Protein AF-A0A660V7H0-F1 (afdb_monomer)

Secondary structure (DSSP, 8-state):
---TT---S---EEEGGGTEEEEPTT-TTTT-S-GGGSPTT--B-TTSSBS-BTTB--SSSS----

Sequence (66 aa):
IVESNCIHSDPQFVDAANGDYHLKDTSPCIDAGDNSLVPSGVDKDLDGNPRIVNGTVDIGAYEYQP

pLDDT: mean 94.64, std 8.84, range [51.06, 98.62]

Foldseek 3Di:
DPDPLDDPDDQCFPCVVVPRRDGDPPGPQALRDDPVPQDPPCQAAPVRHGQDDPHGGGPDRHHDDD

Nearest PDB structures (foldseek):
  7v6i-assembly1_A  TM=6.190E-01  e=5.840E-02  Bifidobacterium saguini DSM 23967
  5gqc-assembly1_A  TM=7.274E-01  e=5.484E-01  Bifidobacterium longum subsp. longum
  7dmk-assembly4_D  TM=7.113E-01  e=4.276E-01  Bacteroides clarus
  7dmk-assembly1_A  TM=5.973E-01  e=5.958E-01  Bacteroides cl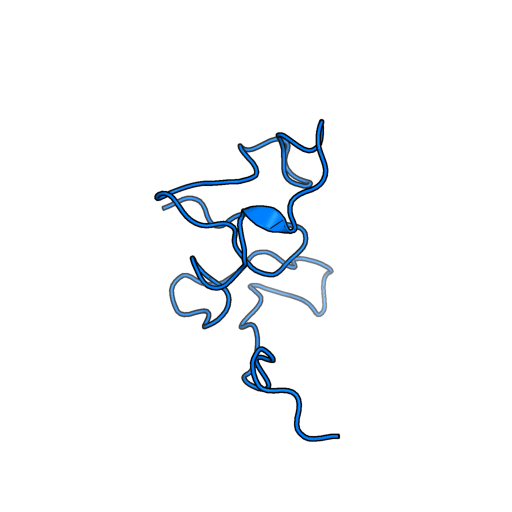arus

Mean predicted aligned error: 3.19 Å

Structure (mmCIF, N/CA/C/O backbone):
data_AF-A0A660V7H0-F1
#
_entry.id   AF-A0A660V7H0-F1
#
loop_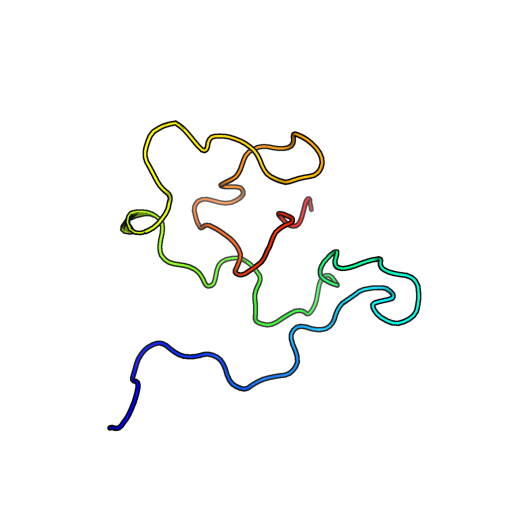
_atom_site.group_PDB
_atom_site.id
_atom_site.type_symbol
_atom_site.label_atom_id
_atom_site.label_alt_id
_atom_site.label_comp_id
_atom_site.label_asym_id
_atom_site.label_entity_id
_atom_site.label_seq_id
_atom_site.pdbx_PDB_ins_code
_atom_site.Cartn_x
_atom_site.Cartn_y
_atom_site.Cartn_z
_atom_site.occupancy
_atom_site.B_iso_or_equiv
_atom_site.auth_seq_id
_atom_site.auth_comp_id
_atom_site.auth_asym_id
_atom_site.auth_atom_id
_atom_site.pdbx_PDB_model_num
ATOM 1 N N . ILE A 1 1 ? 9.163 -22.914 8.205 1.00 51.06 1 ILE A N 1
ATOM 2 C CA . ILE A 1 1 ? 7.855 -22.225 8.205 1.00 51.06 1 ILE A CA 1
ATOM 3 C C . ILE A 1 1 ? 7.595 -21.877 6.752 1.00 51.06 1 ILE A C 1
ATOM 5 O O . ILE A 1 1 ? 8.493 -21.325 6.133 1.00 51.06 1 ILE A O 1
ATOM 9 N N . VAL A 1 2 ? 6.485 -22.333 6.179 1.00 53.28 2 VAL A N 1
ATOM 10 C CA . VAL A 1 2 ? 6.053 -21.902 4.842 1.00 53.28 2 VAL A CA 1
ATOM 11 C C . VAL A 1 2 ? 4.955 -20.887 5.115 1.00 53.28 2 VAL A C 1
ATOM 13 O O . VAL A 1 2 ? 3.937 -21.249 5.699 1.00 53.28 2 VAL A O 1
ATOM 16 N N . GLU A 1 3 ? 5.210 -19.617 4.832 1.00 75.81 3 GLU A N 1
ATOM 17 C CA . GLU A 1 3 ? 4.278 -18.529 5.126 1.00 75.81 3 GLU A CA 1
ATOM 18 C C . GLU A 1 3 ? 3.312 -18.413 3.943 1.00 75.81 3 GLU A C 1
ATOM 20 O O . GLU A 1 3 ? 3.708 -18.051 2.841 1.00 75.81 3 GLU A O 1
ATOM 25 N N . SER A 1 4 ? 2.057 -18.829 4.128 1.00 76.75 4 SER A N 1
ATOM 26 C CA . SER A 1 4 ? 1.097 -18.984 3.021 1.00 76.75 4 SER A CA 1
ATOM 27 C C . SER A 1 4 ? 0.422 -17.682 2.569 1.00 76.75 4 SER A C 1
ATOM 29 O O . SER A 1 4 ? -0.246 -17.700 1.544 1.00 76.75 4 SER A O 1
ATOM 31 N N . ASN A 1 5 ? 0.614 -16.576 3.298 1.00 82.56 5 ASN A N 1
ATOM 32 C CA . ASN A 1 5 ? -0.030 -15.275 3.049 1.00 82.56 5 ASN A CA 1
ATOM 33 C C . ASN A 1 5 ? 0.996 -14.137 2.910 1.00 82.56 5 ASN A C 1
ATOM 35 O O . ASN A 1 5 ? 0.738 -13.002 3.304 1.00 82.56 5 ASN A O 1
ATOM 39 N N . CYS A 1 6 ? 2.186 -14.446 2.397 1.00 86.88 6 CYS A N 1
ATOM 40 C CA . CYS A 1 6 ? 3.226 -13.452 2.160 1.00 86.88 6 CYS A CA 1
ATOM 41 C C . CYS A 1 6 ? 3.349 -13.141 0.672 1.00 86.88 6 CYS A C 1
ATOM 43 O O . CYS A 1 6 ? 3.336 -14.039 -0.171 1.00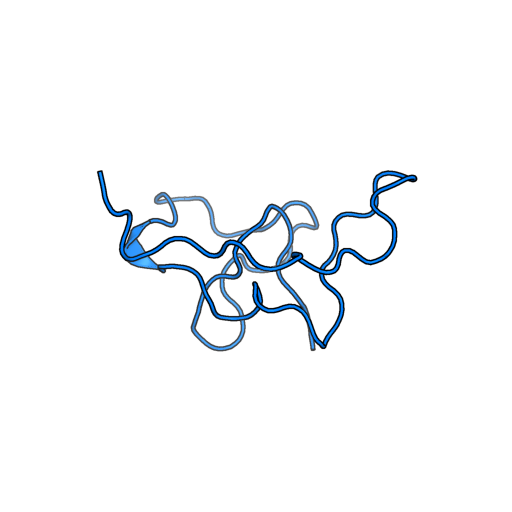 86.88 6 CYS A O 1
ATOM 45 N N . ILE A 1 7 ? 3.530 -11.860 0.360 1.00 91.00 7 ILE A N 1
ATOM 46 C CA . ILE A 1 7 ? 3.938 -11.409 -0.967 1.00 91.00 7 ILE A CA 1
ATOM 47 C C . ILE A 1 7 ? 5.453 -11.223 -0.948 1.00 91.00 7 ILE A C 1
ATOM 49 O O . ILE A 1 7 ? 5.992 -10.497 -0.117 1.00 91.00 7 ILE A O 1
ATOM 53 N N . HIS A 1 8 ? 6.141 -11.898 -1.869 1.00 92.19 8 HIS A N 1
ATOM 54 C CA . HIS A 1 8 ? 7.593 -11.779 -2.061 1.00 92.19 8 HIS A CA 1
ATOM 55 C C . HIS A 1 8 ? 7.963 -11.002 -3.335 1.00 92.19 8 HIS A C 1
ATOM 57 O O . HIS A 1 8 ? 9.143 -10.850 -3.648 1.00 92.19 8 HIS A O 1
ATOM 63 N N . SER A 1 9 ? 6.959 -10.546 -4.083 1.00 94.81 9 SER A N 1
ATOM 64 C CA . SER A 1 9 ? 7.125 -9.729 -5.285 1.00 94.81 9 SER A CA 1
ATOM 65 C C . SER A 1 9 ? 7.503 -8.291 -4.921 1.00 94.81 9 SER A C 1
ATOM 67 O O . SER A 1 9 ? 7.178 -7.824 -3.832 1.00 94.81 9 SER A O 1
ATOM 69 N N . ASP A 1 10 ? 8.166 -7.587 -5.842 1.00 96.88 10 ASP A N 1
ATOM 70 C CA . ASP A 1 10 ? 8.474 -6.158 -5.692 1.00 96.88 10 ASP A CA 1
ATOM 71 C C . ASP A 1 10 ? 7.180 -5.349 -5.445 1.00 96.88 10 ASP A C 1
ATOM 73 O O . ASP A 1 10 ? 6.267 -5.446 -6.269 1.00 96.88 10 ASP A O 1
ATOM 77 N N . PRO A 1 1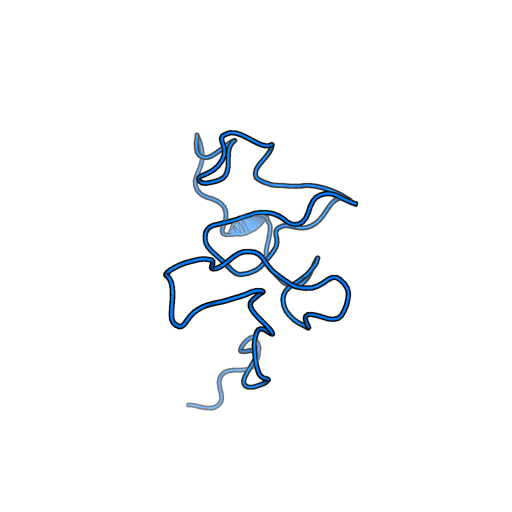1 ? 7.085 -4.553 -4.359 1.00 96.94 11 PRO A N 1
ATOM 78 C CA . PRO A 1 11 ? 5.949 -3.666 -4.102 1.00 96.94 11 PRO A CA 1
ATOM 79 C C . PRO A 1 11 ? 5.744 -2.576 -5.157 1.00 96.94 11 PRO A C 1
ATOM 81 O O . PRO A 1 11 ? 4.676 -1.974 -5.191 1.00 96.94 11 PRO A O 1
ATOM 84 N N . GLN A 1 12 ? 6.736 -2.297 -6.009 1.00 98.44 12 GLN A N 1
ATOM 85 C CA . GLN A 1 12 ? 6.663 -1.285 -7.066 1.00 98.44 12 GLN A CA 1
ATOM 86 C C . GLN A 1 12 ? 6.307 0.115 -6.545 1.00 98.44 12 GLN A C 1
ATOM 88 O O . GLN A 1 12 ? 5.358 0.748 -7.006 1.00 98.44 12 GLN A O 1
ATOM 93 N N . PHE A 1 13 ? 7.102 0.627 -5.605 1.00 98.44 13 PHE A N 1
ATOM 94 C CA . PHE A 1 13 ? 6.969 2.013 -5.157 1.00 98.44 13 PHE A CA 1
ATOM 95 C C . PHE A 1 13 ? 7.251 3.021 -6.287 1.00 98.44 13 PHE A C 1
ATOM 97 O O . PHE A 1 13 ? 8.004 2.728 -7.231 1.00 98.44 13 PHE A O 1
ATOM 104 N N . VAL A 1 14 ? 6.661 4.215 -6.184 1.00 98.44 14 VAL A N 1
ATOM 105 C CA . VAL A 1 14 ? 6.868 5.332 -7.118 1.00 98.44 14 VAL A CA 1
ATOM 106 C C . VAL A 1 14 ? 8.333 5.770 -7.113 1.00 98.44 14 VAL A C 1
ATOM 108 O O . VAL A 1 14 ? 8.977 5.697 -8.164 1.00 98.44 14 VAL A O 1
ATOM 111 N N . ASP A 1 15 ? 8.878 6.136 -5.947 1.00 98.25 15 ASP A N 1
ATOM 112 C CA . ASP A 1 15 ? 10.273 6.565 -5.787 1.00 98.25 15 ASP A CA 1
ATOM 113 C C . ASP A 1 15 ? 10.795 6.337 -4.353 1.00 98.25 15 ASP A C 1
ATOM 115 O O . ASP A 1 15 ? 11.048 7.259 -3.570 1.00 98.25 15 ASP A O 1
ATOM 119 N N . ALA A 1 16 ? 11.003 5.064 -4.009 1.00 97.62 16 ALA A N 1
ATOM 120 C CA . ALA A 1 16 ? 11.490 4.672 -2.686 1.00 97.62 16 ALA A CA 1
ATOM 121 C C . ALA A 1 16 ? 12.870 5.261 -2.336 1.00 97.62 16 ALA A C 1
ATOM 123 O O . ALA A 1 16 ? 13.168 5.459 -1.159 1.00 97.62 16 ALA A O 1
ATOM 124 N N . ALA A 1 17 ? 13.713 5.565 -3.332 1.00 97.94 17 ALA A N 1
ATOM 125 C CA . ALA A 1 17 ? 15.032 6.156 -3.098 1.00 97.94 17 ALA A CA 1
ATOM 126 C C . ALA A 1 17 ? 14.938 7.578 -2.523 1.00 97.94 17 ALA A C 1
ATOM 128 O O . ALA A 1 17 ? 15.836 8.000 -1.793 1.00 97.94 17 ALA A O 1
ATOM 129 N N . ASN A 1 18 ? 13.841 8.284 -2.812 1.00 98.19 18 ASN A N 1
ATOM 130 C CA . ASN A 1 18 ? 13.551 9.620 -2.298 1.00 98.19 18 ASN A CA 1
ATOM 131 C C . ASN A 1 18 ? 12.446 9.630 -1.224 1.00 98.19 18 ASN A C 1
ATOM 133 O O . ASN A 1 18 ? 12.014 10.699 -0.797 1.00 98.19 18 ASN A O 1
ATOM 137 N N . GLY A 1 19 ? 12.031 8.455 -0.739 1.00 97.56 19 GLY A N 1
ATOM 138 C CA . GLY A 1 19 ? 11.045 8.313 0.335 1.00 97.56 19 GLY A CA 1
ATOM 139 C C . GLY A 1 19 ? 9.584 8.346 -0.117 1.00 97.56 19 GLY A C 1
ATOM 140 O O . GLY A 1 19 ? 8.700 8.397 0.736 1.00 97.56 19 GLY A O 1
ATOM 141 N N . ASP A 1 20 ? 9.325 8.288 -1.424 1.00 98.38 20 ASP A N 1
ATOM 142 C CA . ASP A 1 20 ? 7.979 8.126 -1.965 1.00 98.38 20 ASP A CA 1
ATOM 143 C 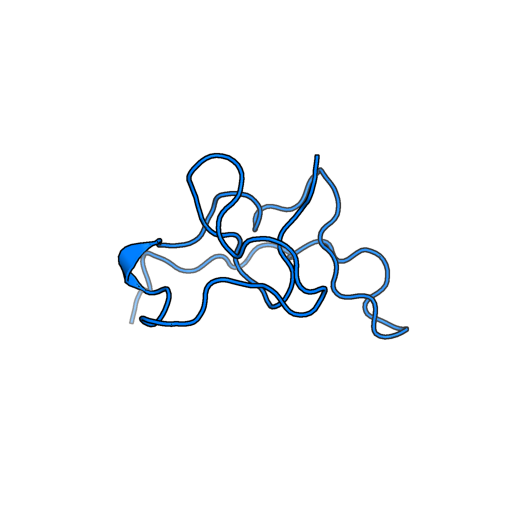C . ASP A 1 20 ? 7.626 6.634 -2.048 1.00 98.38 20 ASP A C 1
ATOM 145 O O . ASP A 1 20 ? 7.992 5.919 -2.989 1.00 98.38 20 ASP A O 1
ATOM 149 N N . TYR A 1 21 ? 6.932 6.165 -1.013 1.00 98.50 21 TYR A N 1
ATOM 150 C CA . TYR A 1 21 ? 6.475 4.783 -0.882 1.00 98.50 21 TYR A CA 1
ATOM 151 C C . TYR A 1 21 ? 5.023 4.587 -1.338 1.00 98.50 21 TYR A C 1
ATOM 153 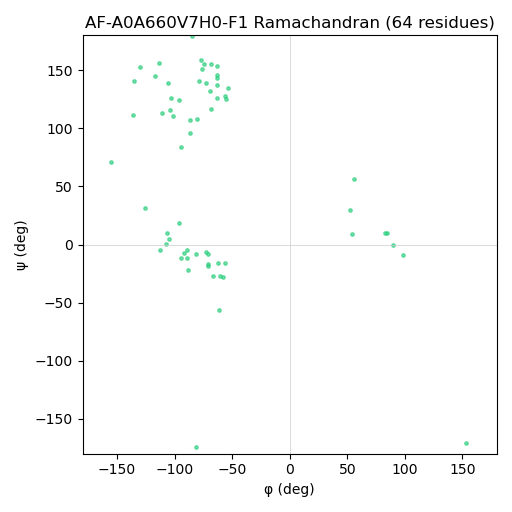O O . TYR A 1 21 ? 4.409 3.582 -0.974 1.00 98.50 21 TYR A O 1
ATOM 161 N N . HIS A 1 22 ? 4.465 5.510 -2.128 1.00 98.62 22 HIS A N 1
ATOM 162 C CA . HIS A 1 22 ? 3.208 5.252 -2.824 1.00 98.62 22 HIS A CA 1
ATOM 163 C C . HIS A 1 22 ? 3.382 4.098 -3.809 1.00 98.62 22 HIS A C 1
ATOM 165 O O . HIS A 1 22 ? 4.453 3.915 -4.398 1.00 98.62 22 HIS A O 1
ATOM 171 N N . LEU A 1 23 ? 2.328 3.308 -3.985 1.00 98.56 23 LEU A N 1
ATOM 172 C CA . LEU A 1 23 ? 2.309 2.199 -4.930 1.00 98.56 23 LEU A CA 1
ATOM 173 C C . LEU A 1 23 ? 2.091 2.724 -6.354 1.00 98.56 23 LEU A C 1
ATOM 175 O O . LEU A 1 23 ? 1.284 3.625 -6.583 1.00 98.56 23 LEU A O 1
ATOM 179 N N . LYS A 1 24 ? 2.788 2.139 -7.331 1.00 98.31 24 LYS A N 1
ATOM 180 C CA . LYS A 1 24 ? 2.402 2.262 -8.744 1.00 98.31 24 LYS A CA 1
ATOM 181 C C . LYS A 1 24 ? 1.097 1.507 -8.989 1.00 98.31 24 LYS A C 1
ATOM 183 O O . LYS A 1 24 ? 0.826 0.513 -8.323 1.00 98.31 24 LYS A O 1
ATOM 188 N N . ASP A 1 25 ? 0.362 1.917 -10.018 1.00 97.44 25 ASP A N 1
ATOM 189 C CA . ASP A 1 25 ? -0.896 1.302 -10.484 1.00 97.44 25 ASP A CA 1
ATOM 190 C C . ASP A 1 25 ? -0.806 -0.201 -10.826 1.00 97.44 25 ASP A C 1
ATOM 192 O O . ASP A 1 25 ? -1.813 -0.892 -10.943 1.00 97.44 25 ASP A O 1
ATOM 196 N N . THR A 1 26 ? 0.411 -0.713 -10.988 1.00 97.62 26 THR A N 1
ATOM 197 C CA . THR A 1 26 ? 0.745 -2.096 -11.347 1.00 97.62 26 THR A CA 1
ATOM 198 C C . THR A 1 26 ? 1.270 -2.916 -10.166 1.00 97.62 26 THR A C 1
ATOM 200 O O . THR A 1 26 ? 1.665 -4.075 -10.337 1.00 97.62 26 THR A O 1
ATOM 203 N N . SER A 1 27 ? 1.273 -2.333 -8.965 1.00 98.12 27 SER A N 1
ATOM 204 C CA . SER A 1 27 ? 1.791 -2.965 -7.760 1.00 98.12 27 SER A CA 1
ATOM 205 C C . SER A 1 27 ? 1.005 -4.228 -7.382 1.00 98.12 27 SER A C 1
ATOM 207 O O . SER A 1 27 ? -0.225 -4.214 -7.378 1.00 98.12 27 SER A O 1
ATOM 209 N N . PRO A 1 28 ? 1.691 -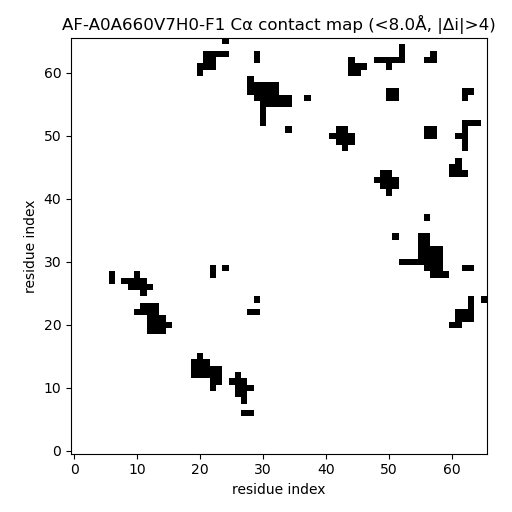5.314 -6.973 1.00 97.94 28 PRO A N 1
ATOM 210 C CA . PRO A 1 28 ? 1.032 -6.503 -6.438 1.00 97.94 28 PRO A CA 1
ATOM 211 C C . PRO A 1 28 ? 0.460 -6.296 -5.027 1.00 97.94 28 PRO A C 1
ATOM 213 O O . PRO A 1 28 ? -0.159 -7.213 -4.496 1.00 97.94 28 PRO A O 1
ATOM 216 N N . CYS A 1 29 ? 0.720 -5.147 -4.394 1.00 97.94 29 CYS A N 1
ATOM 217 C CA . CYS A 1 29 ? 0.262 -4.836 -3.042 1.00 97.94 29 CYS A CA 1
ATOM 218 C C . CYS A 1 29 ? -1.121 -4.170 -3.007 1.00 97.94 29 CYS A C 1
ATOM 220 O O . CYS A 1 29 ? -1.685 -4.071 -1.917 1.00 97.94 29 CYS A O 1
ATOM 222 N N . ILE A 1 30 ? -1.638 -3.732 -4.162 1.00 98.19 30 ILE A N 1
ATOM 223 C CA . ILE A 1 30 ? -2.972 -3.131 -4.288 1.00 98.19 30 ILE A CA 1
ATOM 224 C C . ILE A 1 30 ? -4.039 -4.204 -4.049 1.00 98.19 30 ILE A C 1
ATOM 226 O O . ILE A 1 30 ? -3.954 -5.294 -4.619 1.00 98.19 30 ILE A O 1
ATOM 230 N N . ASP A 1 31 ? -5.028 -3.895 -3.211 1.00 97.69 31 ASP A N 1
ATOM 231 C CA . ASP A 1 31 ? -6.157 -4.748 -2.835 1.00 97.69 31 ASP A CA 1
ATOM 232 C C . ASP A 1 31 ? -5.728 -6.149 -2.343 1.00 97.69 31 ASP A C 1
ATOM 234 O O . ASP A 1 31 ? -6.440 -7.141 -2.522 1.00 97.69 31 ASP A O 1
ATOM 238 N N . ALA A 1 32 ? -4.535 -6.261 -1.749 1.00 96.94 32 ALA A N 1
ATOM 239 C CA . ALA A 1 32 ? -3.902 -7.550 -1.448 1.00 96.94 32 ALA A CA 1
ATOM 240 C C . ALA A 1 32 ? -3.778 -7.864 0.053 1.00 96.94 32 ALA A C 1
ATOM 242 O O . ALA A 1 32 ? -3.309 -8.944 0.426 1.00 96.94 32 ALA A O 1
ATOM 243 N N . GLY A 1 33 ? -4.151 -6.927 0.922 1.00 95.94 33 GLY A N 1
ATOM 244 C CA . GLY A 1 33 ? -4.114 -7.095 2.366 1.00 95.94 33 GLY A CA 1
ATOM 245 C C . GLY A 1 33 ? -5.362 -7.773 2.937 1.00 95.94 33 GLY A C 1
ATOM 246 O O . GLY A 1 33 ? -6.309 -8.127 2.240 1.00 95.94 33 GLY A O 1
ATOM 247 N N . ASP A 1 34 ? -5.354 -7.962 4.256 1.00 96.00 34 ASP A N 1
ATOM 248 C CA . ASP A 1 34 ? -6.472 -8.539 5.001 1.00 96.00 34 ASP A CA 1
ATOM 249 C C . ASP A 1 34 ? -7.117 -7.461 5.878 1.00 96.00 34 ASP A C 1
ATOM 251 O O . ASP A 1 34 ? -6.525 -6.992 6.853 1.00 96.00 34 ASP A O 1
ATOM 255 N N . ASN A 1 35 ? -8.361 -7.097 5.555 1.00 97.25 35 ASN A N 1
ATOM 256 C CA . ASN A 1 35 ? -9.124 -6.085 6.288 1.00 97.25 35 ASN A CA 1
ATOM 257 C C . ASN A 1 35 ? -9.288 -6.419 7.779 1.00 97.25 35 ASN A C 1
ATOM 259 O O . ASN A 1 35 ? -9.427 -5.512 8.596 1.00 97.25 35 ASN A O 1
ATOM 263 N N . SER A 1 36 ? -9.274 -7.702 8.156 1.00 96.38 36 SER A N 1
ATOM 264 C CA . SER A 1 36 ? -9.386 -8.120 9.558 1.00 96.38 36 SER A CA 1
ATOM 265 C C . SER A 1 36 ? -8.139 -7.797 10.385 1.00 96.38 36 SER A C 1
ATOM 267 O O . SER A 1 36 ? -8.210 -7.766 11.615 1.00 96.38 36 SER A O 1
ATOM 269 N N . LEU A 1 37 ? -7.011 -7.525 9.721 1.00 95.50 37 LEU A N 1
ATOM 270 C CA . LEU A 1 37 ? -5.755 -7.126 10.349 1.00 95.50 37 LEU A CA 1
ATOM 271 C C . LEU A 1 37 ? -5.604 -5.606 10.469 1.00 95.50 37 LEU A C 1
ATOM 273 O O . LEU A 1 37 ? -4.673 -5.152 11.136 1.00 95.50 37 LEU A O 1
ATOM 277 N N . VAL A 1 38 ? -6.509 -4.818 9.878 1.00 96.75 38 VAL A N 1
ATOM 278 C CA . VAL A 1 38 ? -6.545 -3.364 10.076 1.00 96.75 38 VAL A CA 1
ATOM 279 C C . VAL A 1 38 ? -6.972 -3.085 11.522 1.00 96.75 38 VAL A C 1
ATOM 281 O O . VAL A 1 38 ? -8.084 -3.452 11.915 1.00 96.75 38 VAL A O 1
ATOM 284 N N . PRO A 1 39 ? -6.119 -2.459 12.356 1.00 96.31 39 PRO A N 1
ATOM 285 C CA . PRO A 1 39 ? -6.463 -2.228 13.751 1.00 96.31 39 PRO A CA 1
ATOM 286 C C . PRO A 1 39 ? -7.673 -1.301 13.892 1.00 96.31 39 PRO A C 1
ATOM 288 O O . PRO A 1 39 ? -7.818 -0.313 13.173 1.00 96.31 39 PRO A O 1
ATOM 291 N N . SER A 1 40 ? -8.521 -1.576 14.884 1.00 96.44 40 SER A N 1
ATOM 292 C CA . SER A 1 40 ? -9.658 -0.708 15.199 1.00 96.44 40 SER A CA 1
ATOM 293 C C . SER A 1 40 ? -9.192 0.724 15.480 1.00 96.44 40 SER A C 1
ATOM 295 O O . SER A 1 40 ? -8.350 0.947 16.348 1.00 96.44 40 SER A O 1
ATOM 297 N N . GLY A 1 41 ? -9.790 1.696 14.789 1.00 95.25 41 GLY A N 1
ATOM 298 C CA . GLY A 1 41 ?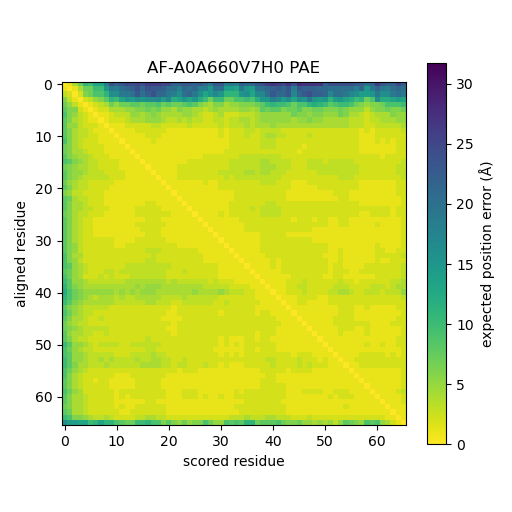 -9.447 3.116 14.908 1.00 95.25 41 GLY A CA 1
ATOM 299 C C . GLY A 1 41 ? -8.354 3.596 13.948 1.00 95.25 41 GLY A C 1
ATOM 300 O O . GLY A 1 41 ? -8.045 4.782 13.962 1.00 95.25 41 GLY A O 1
ATOM 301 N N . VAL A 1 42 ? -7.797 2.716 13.110 1.00 96.56 42 VAL A N 1
ATOM 302 C CA . VAL A 1 42 ? -6.937 3.095 11.981 1.00 96.56 42 VAL A CA 1
ATOM 303 C C . VAL A 1 42 ? -7.812 3.190 10.733 1.00 96.56 42 VAL A C 1
ATOM 305 O O . VAL A 1 42 ? -7.968 2.229 9.987 1.00 96.56 42 VAL A O 1
ATOM 308 N N . ASP A 1 43 ? -8.452 4.341 10.549 1.00 97.31 43 ASP A N 1
ATOM 309 C CA . ASP A 1 43 ? -9.362 4.610 9.430 1.00 97.31 43 ASP A CA 1
ATOM 310 C C . ASP A 1 43 ? -8.676 5.292 8.241 1.00 97.31 43 ASP A C 1
ATOM 312 O O . ASP A 1 43 ? -9.263 5.367 7.159 1.00 97.31 43 ASP A O 1
ATOM 316 N N . LYS A 1 44 ? -7.439 5.764 8.430 1.00 98.38 44 LYS A N 1
ATOM 317 C CA . LYS A 1 44 ? -6.678 6.502 7.425 1.00 98.38 44 LYS A CA 1
ATOM 318 C C . LYS A 1 44 ? -5.269 5.969 7.207 1.00 98.38 44 LYS A C 1
ATOM 320 O O . LYS A 1 44 ? -4.663 5.389 8.110 1.00 98.38 44 LYS A O 1
ATOM 325 N N . ASP A 1 45 ? -4.765 6.188 6.002 1.00 98.31 45 ASP A N 1
ATOM 326 C CA . ASP A 1 45 ? -3.367 5.999 5.638 1.00 98.31 45 ASP A CA 1
ATOM 327 C C . ASP A 1 45 ? -2.498 7.205 6.054 1.00 98.31 45 ASP A C 1
ATOM 329 O O . ASP A 1 45 ? -2.957 8.124 6.743 1.00 98.31 45 ASP A O 1
ATOM 333 N N . LEU A 1 46 ? -1.219 7.190 5.669 1.00 98.06 46 LEU A N 1
ATOM 334 C CA . LEU A 1 46 ? -0.269 8.241 6.039 1.00 98.06 46 LEU A CA 1
ATOM 335 C C . LEU A 1 46 ? -0.512 9.588 5.323 1.00 98.06 46 LEU A C 1
ATOM 337 O O . LEU A 1 46 ? -0.092 10.623 5.841 1.00 98.06 46 LEU A O 1
ATOM 341 N N . ASP A 1 47 ? -1.251 9.587 4.214 1.00 97.81 47 ASP A N 1
ATOM 342 C CA . ASP A 1 47 ? -1.698 10.790 3.498 1.00 97.81 47 ASP A CA 1
ATOM 343 C C . ASP A 1 47 ? -3.051 11.318 4.013 1.00 97.81 47 ASP A C 1
ATOM 345 O O . ASP A 1 47 ? -3.512 12.399 3.635 1.00 97.81 47 ASP A O 1
ATOM 349 N N . GLY A 1 48 ? -3.684 10.591 4.936 1.00 98.12 48 GLY A N 1
ATOM 350 C CA . GLY A 1 48 ? -4.989 10.929 5.491 1.00 98.12 48 GLY A CA 1
ATOM 351 C C . GLY A 1 48 ? -6.170 10.474 4.629 1.00 98.12 48 GLY A C 1
ATOM 352 O O . GLY A 1 48 ? -7.309 10.858 4.936 1.00 98.12 48 GLY A O 1
ATOM 353 N N . ASN A 1 49 ? -5.923 9.662 3.599 1.00 98.12 49 ASN A N 1
ATOM 354 C CA . ASN A 1 49 ? -6.942 9.005 2.781 1.00 98.12 49 ASN A CA 1
ATOM 355 C C . ASN A 1 49 ? -7.531 7.801 3.528 1.00 98.12 49 ASN A C 1
ATOM 357 O O . ASN A 1 49 ? -6.895 7.299 4.454 1.00 98.12 49 ASN A O 1
ATOM 361 N N . PRO A 1 50 ? -8.735 7.318 3.169 1.00 97.88 50 PRO A N 1
ATOM 362 C CA . PRO A 1 50 ? -9.297 6.111 3.769 1.00 97.88 50 PRO A CA 1
ATOM 363 C C . PRO A 1 50 ? -8.339 4.919 3.667 1.00 97.88 50 PRO A C 1
ATOM 365 O O . PRO A 1 50 ? -7.802 4.646 2.601 1.00 97.88 50 PRO A O 1
ATOM 368 N N . ARG A 1 51 ? -8.179 4.174 4.766 1.00 97.81 51 ARG A N 1
ATOM 369 C CA . ARG A 1 51 ? -7.295 2.996 4.856 1.00 97.81 51 ARG A CA 1
ATOM 370 C C . ARG A 1 51 ? -7.791 1.773 4.079 1.00 97.81 51 ARG A C 1
ATOM 372 O O . ARG A 1 51 ? -7.099 0.770 4.047 1.00 97.81 51 ARG A O 1
ATOM 379 N N . ILE A 1 52 ? -9.015 1.822 3.559 1.00 97.94 52 ILE A N 1
ATOM 380 C CA . ILE A 1 52 ? -9.606 0.774 2.728 1.00 97.94 52 ILE A CA 1
ATOM 381 C C . ILE A 1 52 ? -10.304 1.480 1.572 1.00 97.94 52 ILE A C 1
ATOM 383 O O . ILE A 1 52 ? -11.324 2.153 1.770 1.00 97.94 52 ILE A O 1
ATOM 387 N N . VAL A 1 53 ? -9.763 1.309 0.374 1.00 97.12 53 VAL A N 1
ATOM 388 C CA . VAL A 1 53 ? -10.366 1.730 -0.896 1.00 97.12 53 VAL A CA 1
ATOM 389 C C . VAL A 1 53 ? -10.701 0.472 -1.698 1.00 97.12 53 VAL A C 1
ATOM 391 O O . VAL A 1 53 ? -10.214 -0.603 -1.388 1.00 97.12 53 VAL A O 1
ATOM 394 N N . ASN A 1 54 ? -11.660 0.542 -2.626 1.00 95.62 54 ASN A N 1
ATOM 395 C CA . ASN A 1 54 ? -12.096 -0.594 -3.464 1.00 95.62 54 ASN A CA 1
ATOM 396 C C . ASN A 1 54 ? -12.530 -1.886 -2.731 1.00 95.62 54 ASN A C 1
ATOM 398 O O . ASN A 1 54 ? -12.857 -2.886 -3.367 1.00 95.62 54 ASN A O 1
ATOM 402 N N . GLY A 1 55 ? -12.665 -1.840 -1.405 1.00 96.69 55 GLY A N 1
ATOM 403 C CA . GLY A 1 55 ? -13.151 -2.935 -0.572 1.00 96.69 55 GLY A CA 1
ATOM 404 C C . GLY A 1 55 ? -12.055 -3.757 0.106 1.00 96.69 55 GLY A C 1
ATOM 405 O O . GLY A 1 55 ? -12.401 -4.537 0.996 1.00 96.69 55 GLY A O 1
ATOM 406 N N . THR A 1 56 ? -10.777 -3.563 -0.230 1.00 97.69 56 THR A N 1
ATOM 407 C CA . THR A 1 56 ? -9.656 -4.308 0.362 1.00 97.69 56 THR A CA 1
ATOM 408 C C . THR A 1 56 ? -8.517 -3.361 0.720 1.00 97.69 56 THR A C 1
ATOM 410 O O . THR A 1 56 ? -8.260 -2.408 0.005 1.00 97.69 56 THR A O 1
ATOM 413 N N . VAL A 1 57 ? -7.864 -3.595 1.858 1.00 98.25 57 VAL A N 1
ATOM 414 C CA . VAL A 1 57 ? -6.701 -2.807 2.272 1.00 98.25 57 VAL A CA 1
ATOM 415 C C . VAL A 1 57 ? -5.476 -3.150 1.425 1.00 98.25 57 VAL A C 1
ATOM 417 O O . VAL A 1 57 ? -5.189 -4.328 1.195 1.00 98.25 57 VAL A O 1
ATOM 420 N N . ASP A 1 58 ? -4.700 -2.149 1.035 1.00 98.31 58 ASP A N 1
ATOM 421 C CA . ASP A 1 58 ? -3.398 -2.338 0.409 1.00 98.31 58 ASP A CA 1
ATOM 422 C C . ASP A 1 58 ? -2.340 -2.726 1.445 1.00 98.31 58 ASP A C 1
ATOM 424 O O . ASP A 1 58 ? -2.354 -2.321 2.617 1.00 98.31 58 ASP A O 1
ATOM 428 N N . ILE A 1 59 ? -1.339 -3.483 1.004 1.00 97.69 59 ILE A N 1
ATOM 429 C CA . ILE A 1 59 ? -0.170 -3.775 1.836 1.00 97.69 59 ILE A CA 1
ATOM 430 C C . ILE A 1 59 ? 0.794 -2.585 1.781 1.00 97.69 59 ILE A C 1
ATOM 432 O O . ILE A 1 59 ? 1.497 -2.381 0.794 1.00 97.69 59 ILE A O 1
ATOM 436 N N . GLY A 1 60 ? 0.893 -1.830 2.877 1.00 96.12 60 GLY A N 1
ATOM 437 C CA . GLY A 1 60 ? 1.818 -0.698 2.975 1.00 96.12 60 GLY A CA 1
ATOM 438 C C . GLY A 1 60 ? 1.368 0.382 3.954 1.00 96.12 60 GLY A C 1
ATOM 439 O O . GLY A 1 60 ? 0.428 0.194 4.721 1.00 96.12 60 GLY A O 1
ATOM 440 N N . ALA A 1 61 ? 2.052 1.527 3.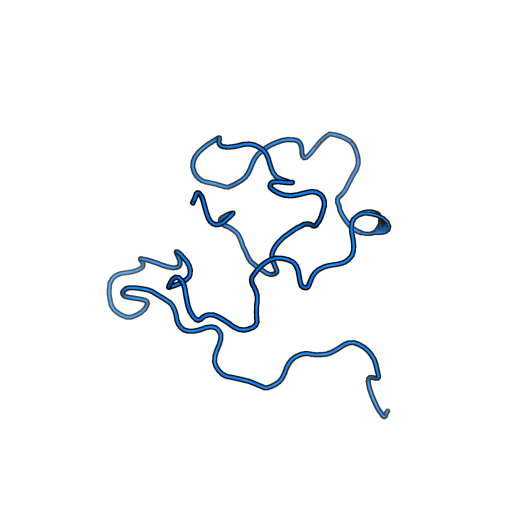955 1.00 97.00 61 ALA A N 1
ATOM 441 C CA . ALA A 1 61 ? 1.677 2.689 4.771 1.00 97.00 61 ALA A CA 1
ATOM 442 C C . ALA A 1 61 ? 0.683 3.633 4.067 1.00 97.00 61 ALA A C 1
ATOM 444 O O . ALA A 1 61 ? -0.026 4.371 4.750 1.00 97.00 61 ALA A O 1
ATOM 445 N N . TYR A 1 62 ? 0.633 3.570 2.736 1.00 98.19 62 TYR A N 1
ATOM 446 C CA . TYR A 1 62 ? -0.182 4.403 1.856 1.00 98.19 62 TYR A CA 1
ATOM 447 C C . TYR A 1 62 ? -1.181 3.532 1.105 1.00 98.19 62 TYR A C 1
ATOM 449 O O . TYR A 1 62 ? -0.831 2.408 0.738 1.00 98.19 62 TYR A O 1
ATOM 457 N N . GLU A 1 63 ? -2.373 4.070 0.869 1.00 98.38 63 GLU A N 1
ATOM 458 C CA . GLU A 1 63 ? -3.440 3.408 0.128 1.00 98.38 63 GLU A CA 1
ATOM 459 C C . GLU A 1 63 ? -3.525 3.979 -1.290 1.00 98.38 63 GLU A C 1
ATOM 461 O O . GLU A 1 63 ? -3.643 5.195 -1.478 1.00 98.38 63 GLU A O 1
ATOM 466 N N . TYR A 1 64 ? -3.476 3.122 -2.304 1.00 98.12 64 TYR A N 1
ATOM 467 C CA . TYR A 1 64 ? -3.578 3.525 -3.698 1.00 98.12 64 TYR A CA 1
ATOM 468 C C . TYR A 1 64 ? -4.946 4.162 -3.977 1.00 98.12 64 TYR A C 1
ATOM 470 O O . TYR A 1 64 ? -6.002 3.585 -3.719 1.00 98.12 64 TYR A O 1
ATOM 478 N N . GLN A 1 65 ? -4.916 5.376 -4.527 1.00 94.94 65 GLN A N 1
ATOM 479 C CA . GLN A 1 65 ? -6.108 6.102 -4.957 1.00 94.94 65 GLN A CA 1
ATOM 480 C C . GLN A 1 65 ? -6.199 6.035 -6.495 1.00 94.94 65 GLN A C 1
ATOM 482 O O . GLN A 1 65 ? -5.290 6.550 -7.154 1.00 94.94 65 GLN A O 1
ATOM 487 N N . PRO A 1 66 ? -7.237 5.396 -7.071 1.00 82.81 66 PRO A N 1
ATOM 488 C CA . PRO A 1 66 ? -7.427 5.313 -8.522 1.00 82.81 66 PRO A CA 1
ATOM 489 C C . PRO A 1 66 ? -7.831 6.643 -9.181 1.00 82.81 66 PRO A C 1
ATOM 491 O O . PRO A 1 66 ? -8.427 7.512 -8.502 1.00 82.81 66 PRO A O 1
#

Radius of gyration: 12.09 Å; Cα contacts (8 Å, |Δi|>4): 103; chains: 1; bounding box: 28×33×26 Å

Solvent-accessible surface area (backbone atoms only — not comparable to full-atom values): 4296 Å² total; per-residue (Å²): 137,86,74,91,88,68,84,88,67,76,54,44,48,70,39,59,92,81,70,38,66,46,57,37,100,82,23,73,28,61,63,59,39,60,63,89,73,55,57,91,89,60,62,48,26,80,86,66,46,58,40,58,47,101,86,28,18,36,60,69,67,45,55,77,78,134